Protein AF-A0A1V4WHT8-F1 (afdb_monomer_lite)

Foldseek 3Di:
DDDPVRLVVLLVDLDWDFDADPVRQTPFIHPNNCVVVVHDGVRSPDD

Secondary structure (DSSP, 8-state):
---HHHHHHHHT-SS--EEE-TTS-EEEE-HHHHHHHT--GGGTT--

Radius of gyration: 10.39 Å; chains: 1; bounding box: 27×22×22 Å

pLDDT: mean 87.17, std 11.92, range [52.12, 97.19]

Sequence (47 aa):
MLTESLKDIINCVGNPIFLKDQQHRYVFANDTACEVVGIPHNALFVW

Structure (mmCIF, N/CA/C/O backbone):
data_AF-A0A1V4WHT8-F1
#
_entry.id   AF-A0A1V4WHT8-F1
#
loop_
_atom_site.group_PDB
_atom_site.id
_atom_site.type_symbol
_atom_site.label_atom_id
_atom_site.label_alt_id
_atom_site.label_comp_id
_atom_site.label_asym_id
_atom_site.label_entity_id
_atom_site.label_seq_id
_atom_site.pdbx_PDB_ins_code
_atom_site.Cartn_x
_atom_site.Cartn_y
_atom_site.Cartn_z
_atom_site.occupancy
_atom_site.B_iso_or_equiv
_atom_site.auth_seq_id
_atom_site.auth_comp_id
_atom_site.auth_asym_id
_atom_site.auth_atom_id
_atom_site.pdbx_PDB_model_num
ATOM 1 N N . MET A 1 1 ? -7.015 9.223 9.859 1.00 71.81 1 MET A N 1
ATOM 2 C CA . MET A 1 1 ? -6.773 9.096 8.406 1.00 71.81 1 MET A CA 1
ATOM 3 C C . MET A 1 1 ? -5.280 9.268 8.176 1.00 71.81 1 MET A C 1
ATOM 5 O O . MET A 1 1 ? -4.722 10.172 8.784 1.00 71.81 1 MET A O 1
ATOM 9 N N . LEU A 1 2 ? -4.628 8.385 7.410 1.00 81.12 2 LEU A N 1
ATOM 10 C CA . LEU A 1 2 ? -3.203 8.545 7.078 1.00 81.12 2 LEU A CA 1
ATOM 11 C C . LEU A 1 2 ? -3.031 9.809 6.229 1.00 81.12 2 LEU A C 1
ATOM 13 O O . LEU A 1 2 ? -3.798 10.009 5.287 1.00 81.12 2 LEU A O 1
ATOM 17 N N . THR A 1 3 ? -2.058 10.652 6.566 1.00 92.56 3 THR A N 1
ATOM 18 C CA . THR A 1 3 ? -1.689 11.795 5.722 1.00 92.56 3 THR A CA 1
ATOM 19 C C . THR A 1 3 ? -0.992 11.296 4.461 1.00 92.56 3 THR A C 1
ATOM 21 O O . THR A 1 3 ? -0.338 10.254 4.501 1.00 92.56 3 THR A O 1
ATOM 24 N N . GLU A 1 4 ? -1.081 12.043 3.360 1.00 91.06 4 GLU A N 1
ATOM 25 C CA . GLU A 1 4 ? -0.378 11.678 2.118 1.00 91.06 4 GLU A CA 1
ATOM 26 C C . GLU A 1 4 ? 1.132 11.526 2.353 1.00 91.06 4 GLU A C 1
ATOM 28 O O . GLU A 1 4 ? 1.708 10.506 2.000 1.00 91.06 4 GLU A O 1
ATOM 33 N N . SER A 1 5 ? 1.737 12.445 3.115 1.00 94.00 5 SER A N 1
ATOM 34 C CA . SER A 1 5 ? 3.159 12.375 3.480 1.00 94.00 5 SER A CA 1
A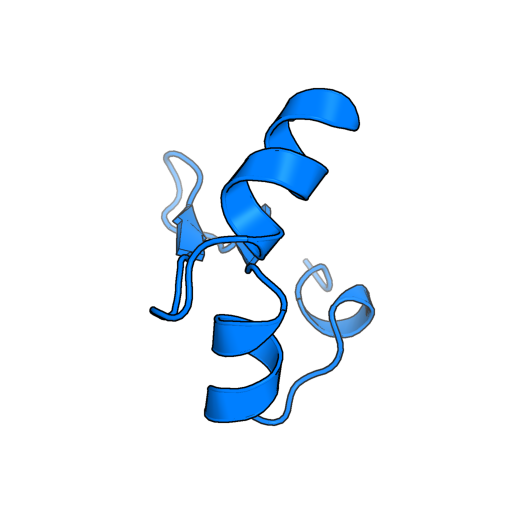TOM 35 C C . SER A 1 5 ? 3.559 11.088 4.207 1.00 94.00 5 SER A C 1
ATOM 37 O O . SER A 1 5 ? 4.671 10.598 4.038 1.00 94.00 5 SER A O 1
ATOM 39 N N . LEU A 1 6 ? 2.670 10.529 5.032 1.00 93.44 6 LEU A N 1
ATOM 40 C CA . LEU A 1 6 ? 2.933 9.277 5.732 1.00 93.44 6 LEU A CA 1
ATOM 41 C C . LEU A 1 6 ? 2.760 8.076 4.797 1.00 93.44 6 LEU A C 1
ATOM 43 O O . LEU A 1 6 ? 3.529 7.125 4.901 1.00 93.44 6 LEU A O 1
ATOM 47 N N . LYS A 1 7 ? 1.791 8.117 3.874 1.00 93.50 7 LYS A N 1
ATOM 48 C CA . LYS A 1 7 ? 1.632 7.074 2.849 1.00 93.50 7 LYS A CA 1
ATOM 49 C C . LYS A 1 7 ? 2.881 6.977 1.975 1.00 93.50 7 LYS A C 1
ATOM 51 O O . LYS A 1 7 ? 3.378 5.872 1.791 1.00 93.50 7 LYS A O 1
ATOM 56 N N . ASP A 1 8 ? 3.432 8.113 1.547 1.00 94.50 8 ASP A N 1
ATOM 57 C CA . ASP A 1 8 ? 4.659 8.164 0.741 1.00 94.50 8 ASP A CA 1
ATOM 58 C C . ASP A 1 8 ? 5.837 7.499 1.466 1.00 94.50 8 ASP A C 1
ATOM 60 O O . ASP A 1 8 ? 6.530 6.651 0.908 1.00 94.50 8 ASP A O 1
ATOM 64 N N . ILE A 1 9 ? 6.026 7.821 2.751 1.00 96.06 9 ILE A N 1
ATOM 65 C CA . ILE A 1 9 ? 7.071 7.203 3.580 1.00 96.06 9 ILE A CA 1
ATOM 66 C C . ILE A 1 9 ? 6.858 5.690 3.705 1.00 96.06 9 ILE A C 1
ATOM 68 O O . ILE A 1 9 ? 7.815 4.923 3.614 1.00 96.06 9 ILE A O 1
ATOM 72 N N . ILE A 1 10 ? 5.619 5.249 3.920 1.00 95.62 10 ILE A N 1
ATOM 73 C CA . ILE A 1 10 ? 5.291 3.826 4.054 1.00 95.62 10 ILE A CA 1
ATOM 74 C C . ILE A 1 10 ? 5.512 3.077 2.725 1.00 95.62 10 ILE A C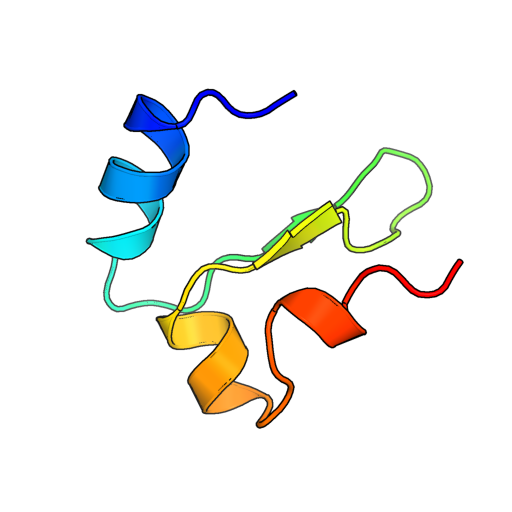 1
ATOM 76 O O . ILE A 1 10 ? 5.970 1.932 2.738 1.00 95.62 10 ILE A O 1
ATOM 80 N N . ASN A 1 11 ? 5.253 3.719 1.584 1.00 95.69 11 ASN A N 1
ATOM 81 C CA . ASN A 1 11 ? 5.503 3.156 0.256 1.00 95.69 11 ASN A CA 1
ATOM 82 C C . ASN A 1 11 ? 6.999 3.043 -0.089 1.00 95.69 11 ASN A C 1
ATOM 84 O O . ASN A 1 11 ? 7.364 2.204 -0.905 1.00 95.69 11 ASN A O 1
ATOM 88 N N . CYS A 1 12 ? 7.890 3.775 0.589 1.00 97.12 12 CYS A N 1
ATOM 89 C CA . CYS A 1 12 ? 9.340 3.563 0.471 1.00 97.12 12 CYS A CA 1
ATOM 90 C C . CYS A 1 12 ? 9.826 2.250 1.118 1.00 97.12 12 CYS A C 1
ATOM 92 O O . CYS A 1 12 ? 10.971 1.844 0.908 1.00 97.12 12 CYS A O 1
ATOM 94 N N . VAL A 1 13 ? 9.003 1.592 1.941 1.00 96.81 13 VAL A N 1
ATOM 95 C CA . VAL A 1 13 ? 9.381 0.345 2.611 1.00 96.81 13 VAL A CA 1
ATOM 96 C C . VAL A 1 13 ? 9.204 -0.841 1.660 1.00 96.81 13 VAL A C 1
ATOM 98 O O . VAL A 1 13 ? 8.091 -1.194 1.274 1.00 96.81 13 VAL A O 1
ATOM 101 N N . GLY A 1 14 ? 10.309 -1.523 1.347 1.00 96.00 14 GLY A N 1
ATOM 102 C CA . GLY A 1 14 ? 10.327 -2.697 0.460 1.00 96.00 14 GLY A CA 1
ATOM 103 C C . GLY A 1 14 ? 9.737 -3.981 1.057 1.00 96.00 14 GLY A C 1
ATOM 104 O O . GLY A 1 14 ? 9.791 -5.031 0.426 1.00 96.00 14 GLY A O 1
ATOM 105 N N . ASN A 1 15 ? 9.190 -3.929 2.274 1.00 97.19 15 ASN A N 1
ATOM 106 C CA . ASN A 1 15 ? 8.421 -5.021 2.863 1.00 97.19 15 ASN A CA 1
ATOM 107 C C . ASN A 1 15 ? 6.914 -4.729 2.776 1.00 97.19 15 ASN A C 1
ATOM 109 O O . ASN A 1 15 ? 6.511 -3.570 2.896 1.00 97.19 15 ASN A O 1
ATOM 113 N N . PRO A 1 16 ? 6.067 -5.764 2.632 1.00 95.75 16 PRO A N 1
ATOM 114 C CA . PRO A 1 16 ? 4.620 -5.611 2.718 1.00 95.75 16 PRO A CA 1
ATOM 115 C C . PRO A 1 16 ? 4.181 -5.030 4.065 1.00 95.75 16 PRO A C 1
ATOM 117 O O . PRO A 1 16 ? 4.497 -5.582 5.121 1.00 95.75 16 PRO A O 1
ATOM 120 N N . ILE A 1 17 ? 3.411 -3.944 4.026 1.00 95.44 17 ILE A N 1
ATOM 121 C CA . ILE A 1 17 ? 2.800 -3.313 5.197 1.00 95.44 17 ILE A CA 1
ATOM 122 C C . ILE A 1 17 ? 1.287 -3.298 5.018 1.00 95.44 17 ILE A C 1
ATOM 124 O O . ILE A 1 17 ? 0.772 -2.802 4.019 1.00 95.44 17 ILE A O 1
ATOM 128 N N . PHE A 1 18 ? 0.579 -3.782 6.038 1.00 92.38 18 PHE A N 1
ATOM 129 C CA . PHE A 1 18 ? -0.878 -3.753 6.119 1.00 92.38 18 PHE A CA 1
ATOM 130 C C . PHE A 1 18 ? -1.306 -3.010 7.380 1.00 92.38 18 PHE A C 1
ATOM 132 O O . PHE A 1 18 ? -0.856 -3.341 8.478 1.00 92.38 18 PHE A O 1
ATOM 139 N N . LEU A 1 19 ? -2.219 -2.053 7.237 1.00 90.69 19 LEU A N 1
ATOM 140 C CA . LEU A 1 19 ? -2.874 -1.415 8.372 1.00 90.69 19 LEU A CA 1
ATOM 141 C C . LEU A 1 19 ? -4.258 -2.023 8.568 1.00 90.69 19 LEU A C 1
ATOM 143 O O . LEU A 1 19 ? -5.032 -2.147 7.615 1.00 90.69 19 LEU A O 1
ATOM 147 N N . LYS A 1 20 ? -4.576 -2.359 9.818 1.00 88.62 20 LYS A N 1
ATOM 148 C CA . LYS A 1 20 ? -5.903 -2.819 10.221 1.00 88.62 20 LYS A CA 1
ATOM 149 C C . LYS A 1 20 ? -6.545 -1.843 11.193 1.00 88.62 20 LYS A C 1
ATOM 151 O O . LYS A 1 20 ? -5.845 -1.208 11.981 1.00 88.62 20 LYS A O 1
ATOM 156 N N . ASP A 1 21 ? -7.867 -1.740 11.144 1.00 90.19 21 ASP A N 1
ATOM 157 C CA . ASP A 1 21 ? -8.626 -1.101 12.214 1.00 90.19 21 ASP A CA 1
ATOM 158 C C . ASP A 1 21 ? -8.799 -2.035 13.425 1.00 90.19 21 ASP A C 1
ATOM 160 O O . ASP A 1 21 ? -8.343 -3.182 13.445 1.00 90.19 21 ASP A O 1
ATOM 164 N N . GLN A 1 22 ? -9.476 -1.536 14.459 1.00 94.62 22 GLN A N 1
ATOM 165 C CA . GLN A 1 22 ? -9.758 -2.296 15.678 1.00 94.62 22 GLN A CA 1
ATOM 166 C C . GLN A 1 22 ? -10.738 -3.459 15.458 1.00 94.62 22 GLN A C 1
ATOM 168 O O . GLN A 1 22 ? -10.849 -4.330 16.314 1.00 94.62 22 GLN A O 1
ATOM 173 N N . GLN A 1 23 ? -11.436 -3.489 14.321 1.00 94.75 23 GLN A N 1
ATOM 174 C CA . GLN A 1 23 ? -12.324 -4.574 13.907 1.00 94.75 23 GLN A CA 1
ATOM 175 C C . GLN A 1 23 ? -11.595 -5.591 13.010 1.00 94.75 23 GLN A C 1
ATOM 177 O O . GLN A 1 23 ? -12.233 -6.453 12.410 1.00 94.75 23 GLN A O 1
ATOM 182 N N . HIS A 1 24 ? -10.261 -5.513 12.926 1.00 89.44 24 HIS A N 1
ATOM 183 C CA . HIS A 1 24 ? -9.398 -6.372 12.112 1.00 89.44 2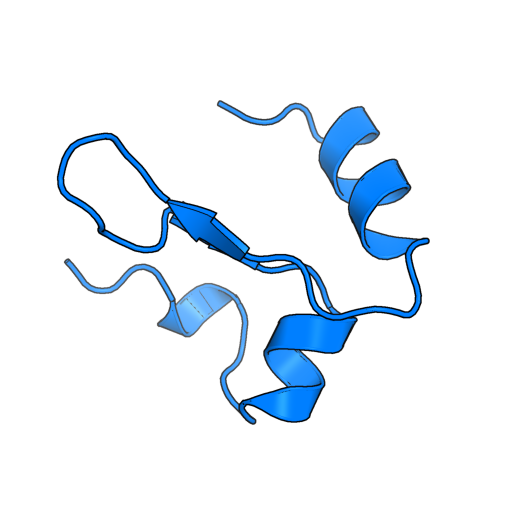4 HIS A CA 1
ATOM 184 C C . HIS A 1 24 ? -9.617 -6.267 10.592 1.00 89.44 24 HIS A C 1
ATOM 186 O O . HIS A 1 24 ? -9.150 -7.138 9.849 1.00 89.44 24 HIS A O 1
ATOM 192 N N . ARG A 1 25 ? -10.259 -5.198 10.108 1.00 87.75 25 ARG A N 1
ATOM 193 C CA . ARG A 1 25 ? -10.439 -4.932 8.673 1.00 87.75 25 ARG A CA 1
ATOM 194 C C . ARG A 1 25 ? -9.217 -4.218 8.114 1.00 87.75 25 ARG A C 1
ATOM 196 O O . ARG A 1 25 ? -8.640 -3.373 8.791 1.00 87.75 25 ARG A O 1
ATOM 203 N N . TYR A 1 26 ? -8.831 -4.533 6.880 1.00 87.31 26 TYR A N 1
ATOM 204 C CA . TYR A 1 26 ? -7.757 -3.822 6.184 1.00 87.31 26 TYR A CA 1
ATOM 205 C C . TYR A 1 26 ? -8.219 -2.411 5.808 1.00 87.31 26 TYR A C 1
ATOM 207 O O . TYR A 1 26 ? -9.270 -2.246 5.198 1.00 87.31 26 TYR A O 1
ATOM 215 N N . VAL A 1 27 ? -7.432 -1.401 6.182 1.00 88.12 27 VAL A N 1
ATOM 216 C CA . VAL A 1 27 ? -7.733 0.021 5.925 1.00 88.12 27 VAL A CA 1
ATOM 217 C C . VAL A 1 27 ? -6.622 0.742 5.161 1.00 88.12 27 VAL A C 1
ATOM 219 O O . VAL A 1 27 ? -6.744 1.931 4.881 1.00 88.12 27 VAL A O 1
ATOM 222 N N . PHE A 1 28 ? -5.524 0.052 4.861 1.00 90.00 28 PHE A N 1
ATOM 223 C CA . PHE A 1 28 ? -4.453 0.504 3.976 1.00 90.00 28 PHE A CA 1
ATOM 224 C C . PHE A 1 28 ? -3.494 -0.666 3.714 1.00 90.00 28 PHE A C 1
ATOM 226 O O . PHE A 1 28 ? -3.291 -1.508 4.597 1.00 90.00 28 PHE A O 1
ATOM 233 N N . ALA A 1 29 ? -2.876 -0.695 2.538 1.00 92.56 29 ALA A N 1
ATOM 234 C CA . ALA A 1 29 ? -1.726 -1.539 2.248 1.00 92.56 29 ALA A CA 1
ATOM 235 C C . ALA A 1 29 ? -0.730 -0.737 1.406 1.00 92.56 29 ALA A C 1
ATOM 237 O O . ALA A 1 29 ? -1.152 0.015 0.536 1.00 92.56 29 ALA A O 1
ATOM 238 N N . ASN A 1 30 ? 0.568 -0.881 1.664 1.00 94.56 30 ASN A N 1
ATOM 239 C CA . ASN A 1 30 ? 1.571 -0.221 0.826 1.00 94.56 30 ASN A CA 1
ATOM 240 C C . ASN A 1 30 ? 1.666 -0.877 -0.562 1.00 94.56 30 ASN A C 1
ATOM 242 O O . ASN A 1 30 ? 1.105 -1.954 -0.791 1.00 94.56 30 ASN A O 1
ATOM 246 N N . ASP A 1 31 ? 2.396 -0.249 -1.480 1.00 95.12 31 ASP A N 1
ATOM 247 C CA . ASP A 1 31 ? 2.528 -0.740 -2.860 1.00 95.12 31 ASP A CA 1
ATOM 248 C C . ASP A 1 31 ? 3.108 -2.163 -2.898 1.00 95.12 31 ASP A C 1
ATOM 250 O O . ASP A 1 31 ? 2.513 -3.058 -3.499 1.00 95.12 31 ASP A O 1
ATOM 254 N N . THR A 1 32 ? 4.174 -2.421 -2.131 1.00 96.56 32 THR A N 1
ATO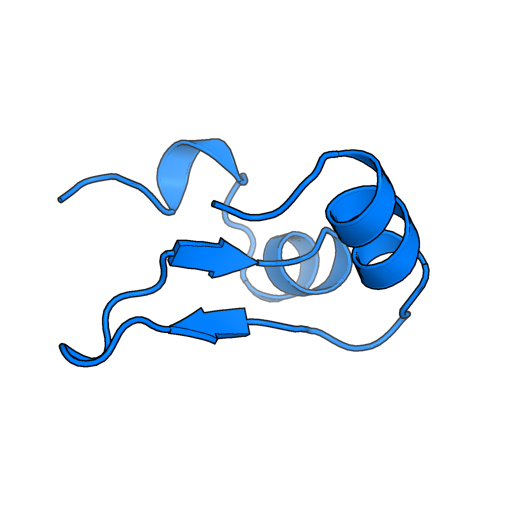M 255 C CA . THR A 1 32 ? 4.769 -3.760 -1.979 1.00 96.56 32 THR A CA 1
ATOM 256 C C . THR A 1 32 ? 3.742 -4.808 -1.525 1.00 96.56 32 THR A C 1
ATOM 258 O O . THR A 1 32 ? 3.729 -5.940 -2.007 1.00 96.56 32 THR A O 1
ATOM 261 N N . ALA A 1 33 ? 2.859 -4.469 -0.582 1.00 95.06 33 ALA A N 1
ATOM 262 C CA . ALA A 1 33 ? 1.807 -5.374 -0.129 1.00 95.06 33 ALA A CA 1
ATOM 263 C C . ALA A 1 33 ? 0.763 -5.644 -1.220 1.00 95.06 33 ALA A C 1
ATOM 265 O O . ALA A 1 33 ? 0.325 -6.787 -1.368 1.00 95.06 33 ALA A O 1
ATOM 266 N N . CYS A 1 34 ? 0.388 -4.622 -1.993 1.00 93.25 34 CYS A N 1
ATOM 267 C CA . CYS A 1 34 ? -0.523 -4.774 -3.127 1.00 93.25 34 CYS A CA 1
ATOM 268 C C . CYS A 1 34 ? 0.069 -5.700 -4.198 1.00 93.25 34 CYS A C 1
ATOM 270 O O . CYS A 1 34 ? -0.629 -6.587 -4.690 1.00 93.25 34 CYS A O 1
ATOM 272 N N . GLU A 1 35 ? 1.359 -5.549 -4.507 1.00 93.88 35 GLU A N 1
ATOM 273 C CA . GLU A 1 35 ? 2.085 -6.400 -5.457 1.00 93.88 35 GLU A CA 1
ATOM 274 C C . GLU A 1 35 ? 2.127 -7.864 -5.009 1.00 93.88 35 GLU A C 1
ATOM 276 O O . GLU A 1 35 ? 1.817 -8.759 -5.794 1.00 93.88 35 GLU A O 1
ATOM 281 N N . VAL A 1 36 ? 2.449 -8.118 -3.735 1.00 92.38 36 VAL A N 1
ATOM 282 C CA . VAL A 1 36 ? 2.533 -9.481 -3.182 1.00 92.38 36 VAL A CA 1
ATOM 283 C C . VAL A 1 36 ? 1.184 -10.198 -3.212 1.00 92.38 36 VAL A C 1
ATOM 285 O O . VAL A 1 36 ? 1.130 -11.402 -3.459 1.00 92.38 36 VAL A O 1
ATOM 288 N N . VAL A 1 37 ? 0.093 -9.479 -2.946 1.00 89.75 37 VAL A N 1
ATOM 289 C CA . VAL A 1 37 ? -1.259 -10.059 -2.904 1.00 89.75 37 VAL A CA 1
ATOM 290 C C . VAL A 1 37 ? -1.918 -10.073 -4.293 1.00 89.75 37 VAL A C 1
ATOM 292 O O . VAL A 1 37 ? -2.858 -10.833 -4.518 1.00 89.75 37 VAL A O 1
ATOM 295 N N . GLY A 1 38 ? -1.428 -9.268 -5.240 1.00 88.19 38 GLY A N 1
ATOM 296 C CA . GLY A 1 38 ? -1.992 -9.140 -6.586 1.00 88.19 38 GLY A CA 1
ATOM 297 C C . GLY A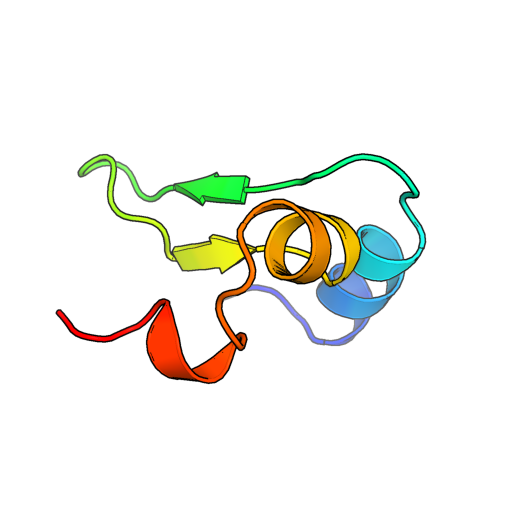 1 38 ? -3.332 -8.398 -6.626 1.00 88.19 38 GLY A C 1
ATOM 298 O O . GLY A 1 38 ? -4.118 -8.598 -7.551 1.00 88.19 38 GLY A O 1
ATOM 299 N N . ILE A 1 39 ? -3.619 -7.566 -5.619 1.00 82.56 39 ILE A N 1
ATOM 300 C CA . ILE A 1 39 ? -4.874 -6.811 -5.501 1.00 82.56 39 ILE A CA 1
ATOM 301 C C . ILE A 1 39 ? -4.563 -5.313 -5.597 1.00 82.56 39 ILE A C 1
ATOM 303 O O . ILE A 1 39 ? -3.731 -4.820 -4.835 1.00 82.56 39 ILE A O 1
ATOM 307 N N . PRO A 1 40 ? -5.228 -4.563 -6.496 1.00 77.44 40 PRO A N 1
ATOM 308 C CA . PRO A 1 40 ? -5.014 -3.129 -6.610 1.00 77.44 40 PRO A CA 1
ATOM 309 C C . PRO A 1 40 ? -5.578 -2.389 -5.392 1.00 77.44 40 PRO A C 1
ATOM 311 O O . PRO A 1 40 ? -6.588 -2.783 -4.807 1.00 77.44 40 PRO A O 1
ATOM 314 N N . HIS A 1 41 ? -4.950 -1.270 -5.034 1.00 71.25 41 HIS A N 1
ATOM 315 C CA . HIS A 1 41 ? -5.261 -0.512 -3.819 1.00 71.25 41 HIS A CA 1
ATOM 316 C C . HIS A 1 41 ? -6.750 -0.115 -3.714 1.00 71.25 41 HIS A C 1
ATOM 318 O O . HIS A 1 41 ? -7.328 -0.119 -2.631 1.00 71.25 41 HIS A O 1
ATOM 324 N N . ASN A 1 42 ? -7.414 0.169 -4.839 1.00 68.94 42 ASN A N 1
ATOM 325 C CA . ASN A 1 42 ? -8.842 0.507 -4.893 1.00 68.94 42 ASN A CA 1
ATOM 326 C C . ASN A 1 42 ? -9.789 -0.663 -4.549 1.00 68.94 42 ASN A C 1
ATOM 328 O O . ASN A 1 42 ? -10.950 -0.419 -4.234 1.00 68.94 42 ASN A O 1
ATOM 332 N N . ALA A 1 43 ? -9.311 -1.908 -4.584 1.00 63.03 43 ALA A N 1
ATOM 333 C CA . ALA A 1 43 ? -10.088 -3.102 -4.265 1.00 63.03 43 ALA A CA 1
ATOM 334 C C . ALA A 1 43 ? -9.976 -3.526 -2.788 1.00 63.03 43 ALA A C 1
ATOM 336 O O . ALA A 1 43 ? -10.725 -4.391 -2.346 1.00 63.03 43 ALA A O 1
ATOM 337 N N . LEU A 1 44 ? -9.095 -2.903 -1.995 1.00 63.50 44 LEU A N 1
ATOM 338 C CA . LEU A 1 44 ? -8.934 -3.208 -0.563 1.00 63.50 44 LEU A CA 1
ATOM 339 C C . LEU A 1 44 ? -10.033 -2.592 0.328 1.00 63.50 44 LEU A C 1
ATOM 341 O O . LEU A 1 44 ? -10.071 -2.860 1.529 1.00 63.50 44 LEU A O 1
ATOM 345 N N . PHE A 1 45 ? -10.941 -1.797 -0.254 1.00 61.94 45 PHE A N 1
ATOM 346 C CA . PHE A 1 45 ? -11.927 -0.971 0.459 1.00 61.94 45 PHE A CA 1
ATOM 347 C C . PHE A 1 45 ? -13.393 -1.295 0.135 1.00 61.94 45 PHE A C 1
ATOM 349 O O . PHE A 1 45 ? -14.256 -0.433 0.278 1.00 61.94 45 PHE A O 1
ATOM 356 N N . VAL A 1 46 ? -13.699 -2.514 -0.312 1.00 52.12 46 VAL A N 1
ATOM 357 C CA . VAL A 1 46 ? -15.090 -2.982 -0.439 1.00 52.12 46 VAL A CA 1
ATOM 358 C C . VAL A 1 46 ? -15.577 -3.545 0.898 1.00 52.12 46 VAL A C 1
ATOM 360 O O . VAL A 1 46 ? -15.449 -4.740 1.153 1.00 52.12 46 VAL A O 1
ATOM 363 N N . TRP A 1 47 ? -16.120 -2.675 1.752 1.00 53.34 47 TRP A N 1
ATOM 364 C CA . TRP A 1 47 ? -16.886 -3.045 2.949 1.00 53.34 47 TRP A CA 1
ATOM 365 C C . TRP A 1 47 ? -18.107 -2.146 3.095 1.00 53.34 47 TRP A C 1
A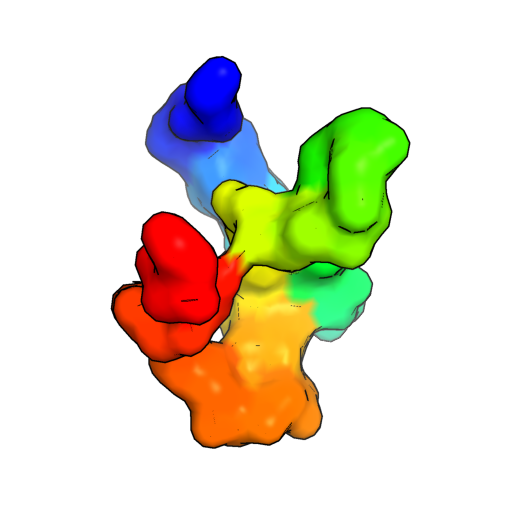TOM 367 O O . TRP A 1 47 ? -17.934 -0.911 2.981 1.00 53.34 47 TRP A O 1
#